Protein AF-A0A1Z8Q7G1-F1 (afdb_monomer)

Sequence (103 aa):
TGSCVGIVSISPGILRAAEVISHSMRGNELLLMTANPDVGSRLIALLRAASHVICDSPSLPVIEHTLRQNRTQLMRMPQIHCAQKYLSDSTIEELRKEIGLLE

Nearest PDB structures (foldseek):
  7csg-assembly1_A  TM=5.335E-01  e=5.125E-02  Arabidopsis thaliana
  7cs3-assembly3_D  TM=5.885E-01  e=4.799E-02  Isatis tinctoria
  2q5c-assembly1_A  TM=6.362E-01  e=2.487E-01  Clostridium acetobutylicum ATCC 824
  7cs7-assembly3_D  TM=4.970E-01  e=7.123E-02  Isatis tinctoria
  7cs4-assembly1_F-2  TM=5.511E-01  e=7.607E-02  Isatis tinctoria

Radius of gyration: 15.98 Å; Cα contacts (8 Å, |Δi|>4): 139; chains: 1; bounding box: 42×29×42 Å

Mean predicted aligned error: 4.86 Å

Solvent-accessible surface area (backbone atoms only — not comparable to full-atom values): 5878 Å² total; per-residue (Å²): 136,73,58,32,37,23,40,34,30,83,45,68,67,57,50,51,50,51,48,55,52,49,37,72,75,46,51,84,64,47,45,77,40,75,29,41,64,88,44,56,73,54,35,54,53,36,50,60,63,20,55,39,33,40,26,39,65,86,32,46,64,57,50,53,51,50,49,66,76,42,50,91,76,40,94,55,86,47,48,78,43,68,53,74,78,86,68,53,71,68,56,53,52,52,51,31,40,77,73,67,77,43,137

Secondary structure (DSSP, 8-state):
-PEEEEEE-S-HHHHHHHHHHHHHHHTTSEEEEEE-TT-HHHHHHHHHH-SEEEE-GGGHHHHHHHHHHTGGG-SSPPEEEEPPPSS-HHHHHHHHHHTTS--

pLDDT: mean 91.08, std 7.67, range [42.91, 97.06]

Foldseek 3Di:
DAAEEEEEEQDPVVVVVCVVVCCVVQPPSHHYQYDYLVPLVSLLVSQQRHQEYEYEPVSVVSNVVSCVVCVVVRPDGHHYHYDDDPDDPVRVVVVCVVVVVDD

Structure (mmCIF, N/CA/C/O backbone):
data_AF-A0A1Z8Q7G1-F1
#
_entry.id   AF-A0A1Z8Q7G1-F1
#
loop_
_atom_site.group_PDB
_atom_site.id
_atom_site.type_symbol
_atom_site.label_atom_id
_atom_site.label_alt_id
_atom_site.label_comp_id
_atom_site.label_asym_id
_atom_site.label_entity_id
_atom_site.label_seq_id
_atom_site.pdbx_PDB_ins_code
_atom_site.Cartn_x
_atom_site.Cartn_y
_atom_site.Cartn_z
_atom_site.occupancy
_atom_site.B_iso_or_equiv
_atom_site.auth_seq_id
_atom_site.auth_comp_id
_atom_site.auth_asym_id
_atom_site.auth_atom_id
_atom_site.pdbx_PDB_model_num
ATOM 1 N N . THR A 1 1 ? -17.412 -8.785 13.037 1.00 42.91 1 THR A N 1
ATOM 2 C CA . THR A 1 1 ? -16.261 -7.862 13.157 1.00 42.91 1 THR A CA 1
ATOM 3 C C . THR A 1 1 ? -15.530 -7.842 11.829 1.00 42.91 1 THR A C 1
ATOM 5 O O . THR A 1 1 ? -14.707 -8.706 11.573 1.00 42.91 1 THR A O 1
ATOM 8 N N . GLY A 1 2 ? -15.898 -6.922 10.932 1.00 57.22 2 GLY A N 1
ATOM 9 C CA . GLY A 1 2 ? -15.225 -6.793 9.635 1.00 57.22 2 GLY A CA 1
ATOM 10 C C . GLY A 1 2 ? -13.850 -6.161 9.830 1.00 57.22 2 GLY A C 1
ATOM 11 O O . GLY A 1 2 ? -13.750 -5.085 10.420 1.00 57.22 2 GLY A O 1
ATOM 12 N N . SER A 1 3 ? -12.791 -6.840 9.395 1.00 78.75 3 SER A N 1
ATOM 13 C CA . SER A 1 3 ? -11.450 -6.257 9.401 1.00 78.75 3 SER A CA 1
ATOM 14 C C . SER A 1 3 ? -11.388 -5.196 8.299 1.00 78.75 3 SER A C 1
ATOM 16 O O . SER A 1 3 ? -11.611 -5.511 7.131 1.00 78.75 3 SER A O 1
ATOM 18 N N . CYS A 1 4 ? -11.156 -3.934 8.674 1.00 90.25 4 CYS A N 1
ATOM 19 C CA .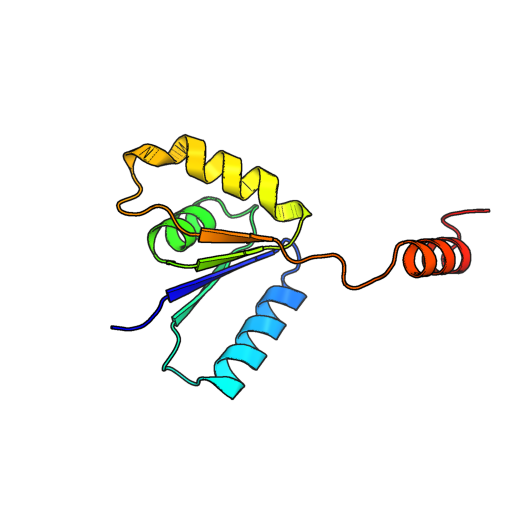 CYS A 1 4 ? -10.936 -2.847 7.723 1.00 90.25 4 CYS A CA 1
ATOM 20 C C . CYS A 1 4 ? -9.443 -2.750 7.406 1.00 90.25 4 CYS A C 1
ATOM 22 O O . CYS A 1 4 ? -8.617 -2.589 8.318 1.00 90.25 4 CYS A O 1
ATOM 24 N N . VAL A 1 5 ? -9.114 -2.835 6.120 1.00 93.81 5 VAL A N 1
ATOM 25 C CA . VAL A 1 5 ? -7.757 -2.696 5.594 1.00 93.81 5 VAL A CA 1
ATOM 26 C C . VAL A 1 5 ? -7.704 -1.460 4.709 1.00 93.81 5 VAL A C 1
ATOM 28 O O . VAL A 1 5 ? -8.560 -1.247 3.854 1.00 93.81 5 VAL A O 1
ATOM 31 N N . GLY A 1 6 ? -6.694 -0.631 4.938 1.00 95.31 6 GLY A N 1
ATOM 32 C CA . GLY A 1 6 ? -6.414 0.545 4.133 1.00 95.31 6 GLY A CA 1
ATOM 33 C C . GLY A 1 6 ? -5.316 0.264 3.116 1.00 95.31 6 GLY A C 1
ATOM 34 O O . GLY A 1 6 ? -4.327 -0.384 3.446 1.00 95.31 6 GLY A O 1
ATOM 35 N N . ILE A 1 7 ? -5.448 0.784 1.901 1.00 96.56 7 ILE A N 1
ATOM 36 C CA . ILE A 1 7 ? -4.362 0.847 0.923 1.00 96.56 7 ILE A CA 1
ATOM 37 C C . ILE A 1 7 ? -4.156 2.303 0.525 1.00 96.56 7 ILE A C 1
ATOM 39 O O . ILE A 1 7 ? -5.100 3.000 0.150 1.00 96.56 7 ILE A O 1
ATOM 43 N N . VAL A 1 8 ? -2.914 2.765 0.611 1.00 97.06 8 VAL A N 1
ATOM 44 C CA . VAL A 1 8 ? -2.522 4.122 0.238 1.00 97.06 8 VAL A CA 1
ATOM 45 C C . VAL A 1 8 ? -1.444 4.055 -0.831 1.00 97.06 8 VAL A C 1
ATOM 47 O O . VAL A 1 8 ? -0.409 3.428 -0.639 1.00 97.06 8 VAL A O 1
ATOM 50 N N . SER A 1 9 ? -1.677 4.683 -1.975 1.00 95.75 9 SER A N 1
ATOM 51 C CA . SER A 1 9 ? -0.690 4.719 -3.053 1.00 95.75 9 SER A CA 1
ATOM 52 C C . SER A 1 9 ? -0.841 5.991 -3.863 1.00 95.75 9 SER A C 1
ATOM 54 O O . SER A 1 9 ? -1.956 6.479 -4.072 1.00 95.75 9 SER A O 1
ATOM 56 N N . ILE A 1 10 ? 0.283 6.496 -4.365 1.00 95.06 10 ILE A N 1
ATOM 57 C CA . ILE A 1 10 ? 0.286 7.583 -5.348 1.00 95.06 10 ILE A CA 1
ATOM 58 C C . ILE A 1 10 ? -0.292 7.126 -6.697 1.00 95.06 10 ILE A C 1
ATOM 60 O O . ILE A 1 10 ? -0.763 7.951 -7.475 1.00 95.06 10 ILE A O 1
ATOM 64 N N . SER A 1 11 ? -0.296 5.816 -6.976 1.00 94.00 11 SER A N 1
ATOM 65 C CA . SER A 1 11 ? -0.782 5.247 -8.232 1.00 94.00 11 SER A CA 1
ATOM 66 C C . SER A 1 11 ? -2.256 4.837 -8.131 1.00 94.00 11 SER A C 1
ATOM 68 O O . SER A 1 11 ? -2.576 3.802 -7.535 1.00 94.00 11 SER A O 1
ATOM 70 N N . PRO A 1 12 ? -3.187 5.568 -8.775 1.00 93.06 12 PRO A N 1
ATOM 71 C CA . PRO A 1 12 ? -4.594 5.171 -8.806 1.00 93.06 12 PRO A CA 1
ATOM 72 C C . PRO A 1 12 ? -4.809 3.838 -9.541 1.00 93.06 12 PRO A C 1
ATOM 74 O O . PRO A 1 12 ? -5.768 3.125 -9.249 1.00 93.06 12 PRO A O 1
ATOM 77 N N . GLY A 1 13 ? -3.909 3.476 -10.464 1.00 95.69 13 GLY A N 1
ATOM 78 C CA . GLY A 1 13 ? -3.929 2.177 -11.138 1.00 95.69 13 GLY A CA 1
ATOM 79 C C . GLY A 1 13 ? -3.682 1.017 -10.171 1.00 95.69 13 GLY A C 1
ATOM 80 O O . GLY A 1 13 ? -4.421 0.034 -10.203 1.00 95.69 13 GLY A O 1
ATOM 81 N N . ILE A 1 14 ? -2.707 1.159 -9.264 1.00 93.81 14 ILE A N 1
ATOM 82 C CA . ILE A 1 14 ? -2.420 0.154 -8.228 1.00 93.81 14 ILE A CA 1
ATOM 83 C C . ILE A 1 14 ? -3.590 0.041 -7.251 1.00 93.81 14 ILE A C 1
ATOM 85 O O . ILE A 1 14 ? -4.006 -1.073 -6.942 1.00 93.81 14 ILE A O 1
ATOM 89 N N . LEU A 1 15 ? -4.158 1.168 -6.804 1.00 95.31 15 LEU A N 1
ATOM 90 C CA . LEU A 1 15 ? -5.321 1.161 -5.907 1.00 95.31 15 LEU A CA 1
ATOM 91 C C . LE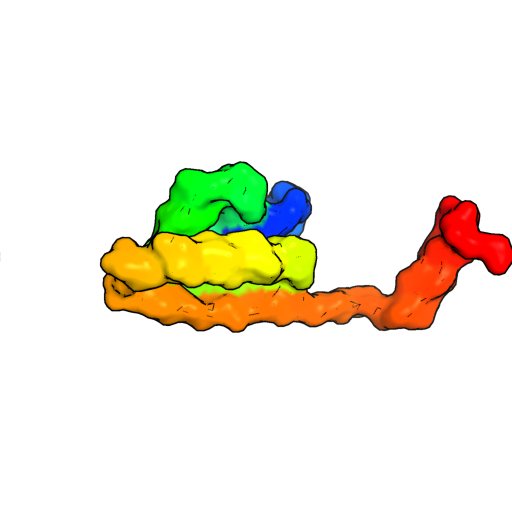U A 1 15 ? -6.498 0.394 -6.516 1.00 95.31 15 LEU A C 1
ATOM 93 O O . LEU A 1 15 ? -7.051 -0.495 -5.871 1.00 95.31 15 LEU A O 1
ATOM 97 N N . ARG A 1 16 ? -6.822 0.675 -7.784 1.00 95.44 16 ARG A N 1
ATOM 98 C CA . ARG A 1 16 ? -7.889 -0.028 -8.507 1.00 95.44 16 ARG A CA 1
ATOM 99 C C . ARG A 1 16 ? -7.594 -1.520 -8.651 1.00 95.44 16 ARG A C 1
ATOM 101 O O . ARG A 1 16 ? -8.481 -2.341 -8.439 1.00 95.44 16 ARG A O 1
ATOM 108 N N . ALA A 1 17 ? -6.367 -1.884 -9.019 1.00 95.06 17 ALA A N 1
ATOM 109 C CA . ALA A 1 17 ? -5.982 -3.288 -9.141 1.00 95.06 17 ALA A CA 1
ATOM 110 C C . ALA A 1 17 ? -6.118 -4.020 -7.797 1.00 95.06 17 ALA A C 1
ATOM 112 O O . ALA A 1 17 ? -6.685 -5.111 -7.741 1.00 95.06 17 ALA A O 1
ATOM 113 N N . ALA A 1 18 ? -5.668 -3.398 -6.706 1.00 93.69 18 ALA A N 1
ATOM 114 C CA . ALA A 1 18 ? -5.768 -3.959 -5.367 1.00 93.69 18 ALA A CA 1
ATOM 115 C C . ALA A 1 18 ? -7.225 -4.132 -4.909 1.00 93.69 18 ALA A C 1
ATOM 117 O O . ALA A 1 18 ? -7.539 -5.142 -4.280 1.00 93.69 18 ALA A O 1
ATOM 118 N N . GLU A 1 19 ? -8.119 -3.204 -5.259 1.00 92.94 19 GLU A N 1
ATOM 119 C CA . GLU A 1 19 ? -9.563 -3.335 -5.025 1.00 92.94 19 GLU A CA 1
ATOM 120 C C . GLU A 1 19 ? -10.147 -4.540 -5.753 1.00 92.94 19 GLU A C 1
ATOM 122 O O . GLU A 1 19 ? -10.776 -5.388 -5.121 1.00 92.94 19 GLU A O 1
ATOM 127 N N . VAL A 1 20 ? -9.895 -4.656 -7.059 1.00 95.00 20 VAL A N 1
ATOM 128 C CA . VAL A 1 20 ? -10.423 -5.755 -7.879 1.00 95.00 20 VAL A CA 1
ATOM 129 C C . VAL A 1 20 ? -9.917 -7.106 -7.379 1.00 95.00 20 VAL A C 1
ATOM 131 O O . VAL A 1 20 ? -10.713 -8.030 -7.208 1.00 95.00 20 VAL A O 1
ATOM 134 N N . ILE A 1 21 ? -8.616 -7.230 -7.103 1.00 94.31 21 ILE A N 1
ATOM 135 C CA . ILE A 1 21 ? -8.012 -8.478 -6.614 1.00 94.31 21 ILE A CA 1
ATOM 136 C C . ILE A 1 21 ? -8.577 -8.837 -5.238 1.00 94.31 21 ILE A C 1
ATOM 138 O O . ILE A 1 21 ? -9.055 -9.954 -5.040 1.00 94.31 21 ILE A O 1
ATOM 142 N N . SER A 1 22 ? -8.575 -7.891 -4.295 1.00 91.94 22 SER A N 1
ATOM 143 C CA . SER A 1 22 ? -9.047 -8.143 -2.927 1.00 91.94 22 SER A CA 1
ATOM 144 C C . SER A 1 22 ? -10.527 -8.509 -2.904 1.00 91.94 22 SER A C 1
ATOM 146 O O . SER A 1 22 ? -10.914 -9.456 -2.219 1.00 91.94 22 SER A O 1
ATOM 148 N N . HIS A 1 23 ? -11.345 -7.804 -3.689 1.00 90.88 23 HIS A N 1
ATOM 149 C CA . HIS A 1 23 ? -12.766 -8.101 -3.819 1.00 90.88 23 HIS A CA 1
ATOM 150 C C . HIS A 1 23 ? -12.998 -9.473 -4.457 1.00 90.88 23 HIS A C 1
ATOM 152 O O . HIS A 1 23 ? -13.823 -10.238 -3.974 1.00 90.88 23 HIS A O 1
ATOM 158 N N . SER A 1 24 ? -12.226 -9.838 -5.482 1.00 93.56 24 SER A N 1
ATOM 159 C CA . SER A 1 24 ? -12.341 -11.159 -6.114 1.00 93.56 24 SER A CA 1
ATOM 160 C C . SER A 1 24 ? -11.975 -12.298 -5.156 1.00 93.56 24 SER A C 1
ATOM 162 O O . SER A 1 24 ? -12.574 -13.366 -5.214 1.00 93.56 24 SER A O 1
ATOM 164 N N . MET A 1 25 ? -11.005 -12.080 -4.261 1.00 92.31 25 MET A N 1
ATOM 165 C CA . MET A 1 25 ? -10.537 -13.105 -3.319 1.00 92.31 25 MET A CA 1
ATOM 166 C C . MET A 1 25 ? -11.391 -13.230 -2.052 1.00 92.31 25 MET A C 1
ATOM 168 O O . MET A 1 25 ? -11.505 -14.324 -1.506 1.00 92.31 25 MET A O 1
ATOM 172 N N . ARG A 1 26 ? -11.912 -12.116 -1.525 1.00 88.19 26 ARG A N 1
ATOM 173 C CA . ARG A 1 26 ? -12.552 -12.044 -0.193 1.00 88.19 26 ARG A CA 1
ATOM 174 C C . ARG A 1 26 ? -13.999 -11.549 -0.245 1.00 88.19 26 ARG A C 1
ATOM 176 O O . ARG A 1 26 ? -14.655 -11.473 0.792 1.00 88.19 26 ARG A O 1
ATOM 183 N N . GLY A 1 27 ? -14.500 -11.178 -1.421 1.00 85.81 27 GLY A N 1
ATOM 184 C CA . GLY A 1 27 ? -15.833 -10.610 -1.594 1.00 85.81 27 GLY A CA 1
ATOM 185 C C . GLY A 1 27 ? -16.063 -9.413 -0.673 1.00 85.81 27 GLY A C 1
ATOM 186 O O . GLY A 1 27 ? -15.298 -8.448 -0.680 1.00 85.81 27 GLY A O 1
ATOM 187 N N . ASN A 1 28 ? -17.114 -9.510 0.143 1.00 83.50 28 ASN A N 1
ATOM 188 C CA . ASN A 1 28 ? -17.511 -8.493 1.121 1.00 83.50 28 ASN A CA 1
ATOM 189 C C . ASN A 1 28 ? -17.064 -8.819 2.558 1.00 83.50 28 ASN A C 1
ATOM 191 O O . ASN A 1 28 ? -17.471 -8.136 3.498 1.00 83.50 28 ASN A O 1
ATOM 195 N N . GLU A 1 29 ? -16.247 -9.855 2.760 1.00 86.50 29 GLU A N 1
ATOM 196 C CA . GLU A 1 29 ? -15.742 -10.220 4.092 1.00 86.50 29 GLU A CA 1
ATOM 197 C C . GLU A 1 29 ? -14.666 -9.247 4.597 1.00 86.50 29 GLU A C 1
ATOM 199 O O . GLU A 1 29 ? -14.444 -9.120 5.805 1.00 86.50 29 GLU A O 1
ATOM 204 N N . LEU A 1 30 ? -14.003 -8.547 3.672 1.00 87.06 30 LEU A N 1
ATOM 205 C CA . LEU A 1 30 ? -12.969 -7.558 3.946 1.00 87.06 30 LEU A CA 1
ATOM 206 C C . LEU A 1 30 ? -13.451 -6.171 3.515 1.00 87.06 30 LEU A C 1
ATOM 208 O O . LEU A 1 30 ? -13.742 -5.950 2.341 1.00 87.06 30 LEU A O 1
ATOM 212 N N . LEU A 1 31 ? -13.478 -5.215 4.446 1.00 90.56 31 LEU A N 1
ATOM 213 C CA . LEU A 1 31 ? -13.703 -3.818 4.084 1.00 90.56 31 LEU A CA 1
ATOM 214 C C . LEU A 1 31 ? -12.376 -3.220 3.618 1.00 90.56 31 LEU A C 1
ATOM 216 O O . LEU A 1 31 ? -11.471 -3.015 4.428 1.00 90.56 31 LEU A O 1
ATOM 220 N N . LEU A 1 32 ? -12.268 -2.939 2.323 1.00 92.94 32 LEU A N 1
ATOM 221 C CA . LEU A 1 32 ? -11.106 -2.275 1.751 1.00 92.94 32 LEU A CA 1
ATOM 222 C C . LEU A 1 32 ? -11.376 -0.779 1.591 1.00 92.94 32 LEU A C 1
ATOM 224 O O . LEU A 1 32 ? -12.373 -0.377 0.995 1.00 92.94 32 LEU A O 1
ATOM 228 N N . MET A 1 33 ? -10.469 0.045 2.103 1.00 94.44 33 MET A N 1
ATOM 229 C CA . MET A 1 33 ? -10.466 1.484 1.864 1.00 94.44 33 MET A CA 1
ATOM 230 C C . MET A 1 33 ? -9.219 1.864 1.085 1.00 94.44 33 MET A C 1
ATOM 232 O O . MET A 1 33 ? -8.120 1.444 1.433 1.00 94.44 33 MET A O 1
ATOM 236 N N . THR A 1 34 ? -9.376 2.703 0.068 1.00 95.75 34 THR A N 1
ATOM 237 C CA . THR A 1 34 ? -8.263 3.235 -0.717 1.00 95.75 34 THR A CA 1
ATOM 238 C C . THR A 1 34 ? -8.166 4.749 -0.576 1.00 95.75 34 THR A C 1
ATOM 240 O O . THR A 1 34 ? -9.176 5.458 -0.465 1.00 95.75 34 THR A O 1
ATOM 243 N N . ALA A 1 35 ? -6.939 5.264 -0.562 1.00 96.44 35 ALA A N 1
ATOM 244 C CA . ALA A 1 35 ? -6.682 6.696 -0.615 1.00 96.44 35 ALA A CA 1
ATOM 245 C C . ALA A 1 35 ? -5.414 6.995 -1.417 1.00 96.44 35 ALA A C 1
ATOM 247 O O . ALA A 1 35 ? -4.429 6.266 -1.351 1.00 96.44 35 ALA A O 1
ATOM 248 N N . ASN A 1 36 ? -5.437 8.108 -2.142 1.00 94.94 36 ASN A N 1
ATOM 249 C CA . ASN A 1 36 ? -4.213 8.744 -2.602 1.00 94.94 36 ASN A CA 1
ATOM 250 C C . ASN A 1 36 ? -3.706 9.660 -1.465 1.00 94.94 36 ASN A C 1
ATOM 252 O O . ASN A 1 36 ? -4.541 10.326 -0.837 1.00 94.94 36 ASN A O 1
ATOM 256 N N . PRO A 1 37 ? -2.392 9.681 -1.166 1.00 92.12 37 PRO A N 1
ATOM 257 C CA . PRO A 1 37 ? -1.838 10.488 -0.077 1.00 92.12 37 PRO A CA 1
ATOM 258 C C . PRO A 1 37 ? -2.123 11.995 -0.207 1.00 92.12 37 PRO A C 1
ATOM 260 O O . PRO A 1 37 ? -2.225 12.668 0.816 1.00 92.12 37 PRO A O 1
ATOM 263 N N . ASP A 1 38 ? -2.338 12.512 -1.419 1.00 90.50 38 ASP A N 1
ATOM 264 C CA . ASP A 1 38 ? -2.614 13.933 -1.679 1.00 90.50 38 ASP A CA 1
ATOM 265 C C . ASP A 1 38 ? -4.025 14.357 -1.231 1.00 90.50 38 ASP A C 1
ATOM 267 O O . ASP A 1 38 ? -4.304 15.537 -1.008 1.00 90.50 38 ASP A O 1
ATOM 271 N N . VAL A 1 39 ? -4.942 13.399 -1.050 1.00 89.31 39 VAL A N 1
ATOM 272 C CA . VAL A 1 39 ? -6.322 13.663 -0.618 1.00 89.31 39 VAL A CA 1
ATOM 273 C C . VAL A 1 39 ? -6.424 13.518 0.901 1.00 89.31 39 VAL A C 1
ATOM 275 O O . VAL A 1 39 ? -6.913 12.513 1.426 1.00 89.31 39 VAL A O 1
ATOM 278 N N . GLY A 1 40 ? -5.982 14.552 1.622 1.00 88.44 40 GLY A N 1
ATOM 279 C CA . GLY A 1 40 ? -5.816 14.525 3.082 1.00 88.44 40 GLY A CA 1
ATOM 280 C C . GLY A 1 40 ? -7.057 14.102 3.884 1.00 88.44 40 GLY A C 1
ATOM 281 O O . GLY A 1 40 ? -6.945 13.319 4.826 1.00 88.44 40 GLY A O 1
ATOM 282 N N . SER A 1 41 ? -8.261 14.541 3.500 1.00 90.44 41 SER A N 1
ATOM 283 C CA . SER A 1 41 ? -9.505 14.154 4.193 1.00 90.44 41 SER A CA 1
ATOM 284 C C . SER A 1 41 ? -9.786 12.650 4.096 1.00 90.44 41 SER A C 1
ATOM 286 O O . SER A 1 41 ? -10.155 12.014 5.086 1.00 90.44 41 SER A O 1
ATOM 288 N N . ARG A 1 42 ? -9.557 12.064 2.915 1.00 92.81 42 ARG A N 1
ATOM 289 C CA . ARG A 1 42 ? -9.742 10.631 2.657 1.00 92.81 42 ARG A CA 1
ATOM 290 C C . ARG A 1 42 ? -8.665 9.802 3.345 1.00 92.81 42 ARG A C 1
ATOM 292 O O . ARG A 1 42 ? -8.982 8.761 3.917 1.00 92.81 42 ARG A O 1
ATOM 299 N N . LEU A 1 43 ? -7.426 10.294 3.347 1.00 94.81 43 LEU A N 1
ATOM 300 C CA . LEU A 1 43 ? -6.316 9.675 4.063 1.00 94.81 43 LEU A CA 1
ATOM 301 C C . LEU A 1 43 ? -6.604 9.594 5.568 1.00 94.81 43 LEU A C 1
ATOM 303 O O . LEU A 1 43 ? -6.518 8.517 6.147 1.00 94.81 43 LEU A O 1
ATOM 307 N N . ILE A 1 44 ? -7.019 10.695 6.200 1.00 94.12 44 ILE A N 1
ATOM 308 C CA . ILE A 1 44 ? -7.338 10.712 7.637 1.00 94.12 44 ILE A CA 1
ATOM 309 C C . ILE A 1 44 ? -8.501 9.766 7.961 1.00 94.12 44 ILE A C 1
ATOM 311 O O . ILE A 1 44 ? -8.436 9.032 8.949 1.00 94.12 44 ILE A O 1
ATOM 315 N N . ALA A 1 45 ? -9.553 9.751 7.137 1.00 93.19 45 ALA A N 1
ATOM 316 C CA . ALA A 1 45 ? -10.680 8.837 7.322 1.00 93.19 45 ALA A CA 1
ATOM 317 C C . ALA A 1 45 ? -10.238 7.364 7.257 1.00 93.19 45 ALA A C 1
ATOM 319 O O . ALA A 1 45 ? -10.605 6.572 8.126 1.00 93.19 45 ALA A O 1
ATOM 320 N N . LEU A 1 46 ? -9.396 7.015 6.279 1.00 94.81 46 LEU A N 1
ATOM 321 C CA . LEU A 1 46 ? -8.820 5.678 6.135 1.00 94.81 46 LEU A CA 1
ATOM 322 C C . LEU A 1 46 ? -7.941 5.310 7.337 1.00 94.81 46 LEU A C 1
ATOM 324 O O . LEU A 1 46 ? -8.117 4.233 7.901 1.00 94.81 46 LEU A O 1
ATOM 328 N N . LEU A 1 47 ? -7.049 6.201 7.779 1.00 93.88 47 LEU A N 1
ATOM 329 C CA . LEU A 1 47 ? -6.157 5.953 8.921 1.00 93.88 47 LEU A CA 1
ATOM 330 C C . LEU A 1 47 ? -6.915 5.758 10.243 1.00 93.88 47 LEU A C 1
ATOM 332 O O . LEU A 1 47 ? -6.443 5.034 11.115 1.00 93.88 47 LEU A O 1
ATOM 336 N N . ARG A 1 48 ? -8.094 6.375 10.398 1.00 92.44 48 ARG A N 1
ATOM 337 C CA . ARG A 1 48 ? -8.975 6.164 11.561 1.00 92.44 48 ARG A CA 1
ATOM 338 C C . ARG A 1 48 ? -9.724 4.838 11.494 1.00 92.44 48 ARG A C 1
ATOM 340 O O . ARG A 1 48 ? -9.934 4.198 12.522 1.00 92.44 48 ARG A O 1
ATOM 347 N N . ALA A 1 49 ? -10.159 4.454 10.299 1.00 91.94 49 ALA A N 1
ATOM 348 C CA . ALA A 1 49 ? -11.008 3.290 10.100 1.00 91.94 49 ALA A CA 1
ATOM 349 C C . ALA A 1 49 ? -10.217 1.980 10.000 1.00 91.94 49 ALA A C 1
ATOM 351 O O . ALA A 1 49 ? -10.690 0.957 10.491 1.00 91.94 49 ALA A O 1
ATOM 352 N N . ALA A 1 50 ? -9.027 1.977 9.402 1.00 93.31 50 ALA A N 1
ATOM 353 C CA . ALA A 1 50 ? -8.252 0.765 9.150 1.00 93.31 50 ALA A CA 1
ATOM 354 C C . ALA A 1 50 ? -7.471 0.289 10.387 1.00 93.31 50 ALA A C 1
ATOM 356 O O . ALA A 1 50 ? -6.997 1.089 11.193 1.00 93.31 50 ALA A O 1
ATOM 357 N N . SER A 1 51 ? -7.329 -1.029 10.545 1.00 92.06 51 SER A N 1
ATOM 358 C CA . SER A 1 51 ? -6.391 -1.616 11.523 1.00 92.06 51 SER A CA 1
ATOM 359 C C . SER A 1 51 ? -4.994 -1.778 10.922 1.00 92.06 51 SER A C 1
ATOM 361 O O . SER A 1 51 ? -3.989 -1.589 11.605 1.00 92.06 51 SER A O 1
ATOM 363 N N . HIS A 1 52 ? -4.950 -2.137 9.639 1.00 94.00 52 HIS A N 1
ATOM 364 C CA . HIS A 1 52 ? -3.737 -2.351 8.861 1.00 94.00 52 HIS A CA 1
ATOM 365 C C . HIS A 1 52 ? -3.798 -1.471 7.624 1.00 94.00 52 HIS A C 1
ATOM 367 O O . HIS A 1 52 ? -4.827 -1.431 6.948 1.00 94.00 52 HIS A O 1
ATOM 373 N N . VAL A 1 53 ? -2.706 -0.778 7.334 1.00 95.81 53 VAL A N 1
ATOM 374 C CA . VAL A 1 53 ? -2.588 0.088 6.166 1.00 95.81 53 VAL A CA 1
ATOM 375 C C . VAL A 1 53 ? -1.382 -0.353 5.364 1.00 95.81 53 VAL A C 1
ATOM 377 O O . VAL A 1 53 ? -0.277 -0.399 5.893 1.00 95.81 53 VAL A O 1
ATOM 380 N N . ILE A 1 54 ? -1.601 -0.681 4.100 1.00 95.75 54 ILE A N 1
ATOM 381 C CA . ILE A 1 54 ? -0.551 -1.010 3.143 1.00 95.75 54 ILE A CA 1
ATOM 382 C C . ILE A 1 54 ? -0.255 0.248 2.336 1.00 95.75 54 ILE A C 1
ATOM 384 O O . ILE A 1 54 ? -1.187 0.922 1.895 1.00 95.75 54 ILE A O 1
ATOM 388 N N . CYS A 1 55 ? 1.016 0.577 2.129 1.00 95.88 55 CYS A N 1
ATOM 389 C CA . CYS A 1 55 ? 1.384 1.709 1.292 1.00 95.88 55 CYS A CA 1
ATOM 390 C C . CYS A 1 55 ? 2.587 1.446 0.395 1.00 95.88 55 CYS A C 1
ATOM 392 O O . CYS A 1 55 ? 3.406 0.577 0.682 1.00 95.88 55 CYS A O 1
ATOM 394 N N . ASP A 1 56 ? 2.711 2.214 -0.684 1.00 93.62 56 ASP A N 1
ATOM 395 C CA . ASP A 1 56 ? 3.967 2.302 -1.429 1.00 93.62 56 ASP A CA 1
ATOM 396 C C . ASP A 1 56 ? 4.989 3.188 -0.687 1.00 93.62 56 ASP A C 1
ATOM 398 O O . ASP A 1 56 ? 4.638 3.976 0.198 1.00 93.62 56 ASP A O 1
ATOM 402 N N . SER A 1 57 ? 6.278 3.045 -1.019 1.00 92.50 57 SER A N 1
ATOM 403 C CA . SER A 1 57 ? 7.337 3.838 -0.375 1.00 92.50 57 SER A CA 1
ATOM 404 C C . SER A 1 57 ? 7.145 5.356 -0.501 1.00 92.50 57 SER A C 1
ATOM 406 O O . SER A 1 57 ? 7.374 6.041 0.497 1.00 92.50 57 SER A O 1
ATOM 408 N N . PRO A 1 58 ? 6.701 5.915 -1.649 1.00 93.12 58 PRO A N 1
ATOM 409 C CA . PRO A 1 58 ? 6.465 7.355 -1.767 1.00 93.12 58 PRO A CA 1
ATOM 410 C C . PRO A 1 58 ? 5.377 7.890 -0.828 1.00 93.12 58 PRO A C 1
ATOM 412 O O . PRO A 1 58 ? 5.477 9.028 -0.375 1.00 93.12 58 PRO A O 1
ATOM 415 N N . SER A 1 59 ? 4.358 7.090 -0.499 1.00 94.75 59 SER A N 1
ATOM 416 C CA . SER A 1 59 ? 3.272 7.523 0.392 1.00 94.75 59 SER A CA 1
ATOM 417 C C . SER A 1 59 ? 3.654 7.511 1.875 1.00 94.75 59 SER A C 1
ATOM 419 O O . SER A 1 59 ? 3.004 8.187 2.677 1.00 94.75 59 SER A O 1
ATOM 421 N N . LEU A 1 60 ? 4.687 6.756 2.269 1.00 95.75 60 LEU A N 1
ATOM 422 C CA . LEU A 1 60 ? 5.032 6.530 3.678 1.00 95.75 60 LEU A CA 1
ATOM 423 C C . LEU A 1 60 ? 5.286 7.830 4.472 1.00 95.75 60 LEU A C 1
ATOM 425 O O . LEU A 1 60 ? 4.685 7.980 5.540 1.00 95.75 60 LEU A O 1
ATOM 429 N N . PRO A 1 61 ? 6.076 8.811 3.983 1.00 95.31 61 PRO A N 1
ATOM 430 C CA . PRO A 1 61 ? 6.318 10.050 4.725 1.00 95.31 61 PRO A CA 1
ATOM 431 C C . PRO A 1 61 ? 5.038 10.855 4.982 1.00 95.31 61 PRO A C 1
ATOM 433 O O . PRO A 1 61 ? 4.855 11.403 6.070 1.00 95.31 61 PRO A O 1
ATOM 436 N N . VAL A 1 62 ? 4.124 10.894 4.005 1.00 95.62 62 VAL A N 1
ATOM 437 C CA . VAL A 1 62 ? 2.841 11.607 4.120 1.00 95.62 62 VAL A CA 1
ATOM 438 C C . VAL A 1 62 ? 1.943 10.932 5.155 1.00 95.62 62 VAL A C 1
ATOM 440 O O . VAL A 1 62 ? 1.317 11.608 5.976 1.00 95.62 62 VAL A O 1
ATOM 443 N N . ILE A 1 63 ? 1.920 9.597 5.171 1.00 95.38 63 ILE A N 1
ATOM 444 C CA . ILE A 1 63 ? 1.175 8.810 6.158 1.00 95.38 63 ILE A CA 1
ATOM 445 C C . ILE A 1 63 ? 1.718 9.065 7.564 1.00 95.38 63 ILE A C 1
ATOM 447 O O . ILE A 1 63 ? 0.947 9.391 8.466 1.00 95.38 63 ILE A O 1
ATOM 451 N N . GLU A 1 64 ? 3.034 8.970 7.760 1.00 94.94 64 GLU A N 1
ATOM 452 C CA . GLU A 1 64 ? 3.653 9.219 9.064 1.00 94.94 64 GLU A CA 1
ATOM 453 C C . GLU A 1 64 ? 3.399 10.640 9.561 1.00 94.94 64 GLU A C 1
ATOM 455 O O . GLU A 1 64 ? 3.065 10.838 10.731 1.00 94.94 64 GLU A O 1
ATOM 460 N N . HIS A 1 65 ? 3.530 11.630 8.679 1.00 94.88 65 HIS A N 1
ATOM 461 C CA . HIS A 1 65 ? 3.244 13.020 9.006 1.00 94.88 65 HIS A CA 1
ATOM 462 C C . HIS A 1 65 ? 1.786 13.196 9.443 1.00 94.88 65 HIS A C 1
ATOM 464 O O . HIS A 1 65 ? 1.517 13.752 10.510 1.00 94.88 65 HIS A O 1
ATOM 470 N N . THR A 1 66 ? 0.850 12.631 8.677 1.00 94.12 66 THR A N 1
ATOM 471 C CA . THR A 1 66 ? -0.586 12.689 8.972 1.00 94.12 66 THR A CA 1
ATOM 472 C C . THR A 1 66 ? -0.916 12.015 10.306 1.00 94.12 66 THR A C 1
ATOM 474 O O . THR A 1 66 ? -1.687 12.564 11.097 1.00 94.12 66 THR A O 1
ATOM 477 N N . LEU A 1 67 ? -0.303 10.863 10.604 1.00 93.69 67 LEU A N 1
ATOM 478 C CA . LEU A 1 67 ? -0.457 10.160 11.883 1.00 93.69 67 LEU A CA 1
ATOM 479 C C . LEU A 1 67 ? 0.080 10.977 13.061 1.00 93.69 67 LEU A C 1
ATOM 481 O O . LEU A 1 67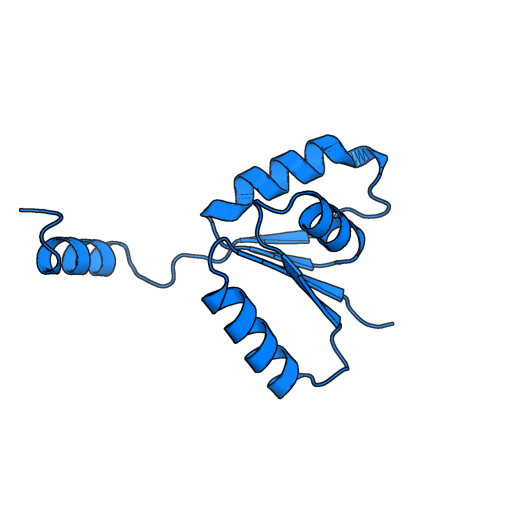 ? -0.570 11.044 14.104 1.00 93.69 67 LEU A O 1
ATOM 485 N N . ARG A 1 68 ? 1.247 11.618 12.908 1.00 93.38 68 ARG A N 1
ATOM 486 C 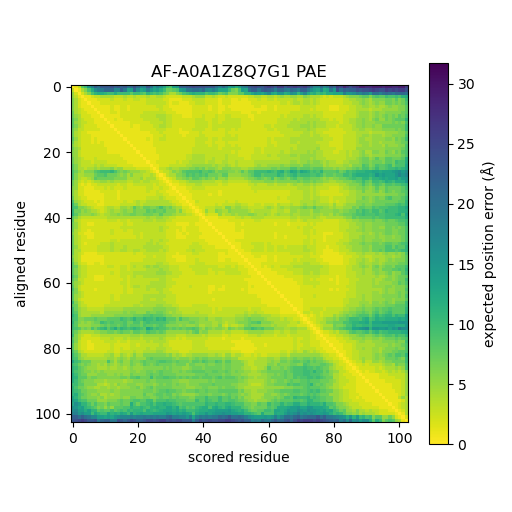CA . ARG A 1 68 ? 1.837 12.473 13.952 1.00 93.38 68 ARG A CA 1
ATOM 487 C C . ARG A 1 68 ? 0.947 13.680 14.243 1.00 93.38 68 ARG A C 1
ATOM 489 O O . ARG A 1 68 ? 0.687 13.963 15.408 1.00 93.38 68 ARG A O 1
ATOM 496 N N . GLN A 1 69 ? 0.432 14.342 13.207 1.00 93.25 69 GLN A N 1
ATOM 497 C CA . GLN A 1 69 ? -0.446 15.509 13.351 1.00 93.25 69 GLN A CA 1
ATOM 498 C C . GLN A 1 69 ? -1.815 15.171 13.951 1.00 93.25 69 GLN A C 1
ATOM 500 O O . GLN A 1 69 ? -2.372 15.961 14.707 1.00 93.25 69 GLN A O 1
ATOM 505 N N . ASN A 1 70 ? -2.362 13.994 13.639 1.00 90.81 70 ASN A N 1
ATOM 506 C CA . ASN A 1 70 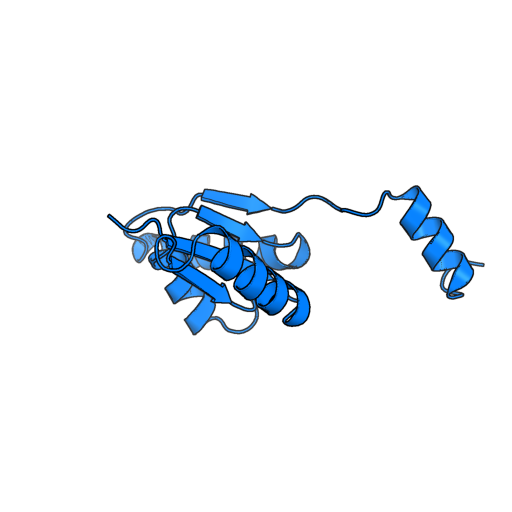? -3.709 13.592 14.054 1.00 90.81 70 ASN A CA 1
ATOM 507 C C . ASN A 1 70 ? -3.712 12.592 15.217 1.00 90.81 70 ASN A C 1
ATOM 509 O O . ASN A 1 70 ? -4.739 11.970 15.488 1.00 90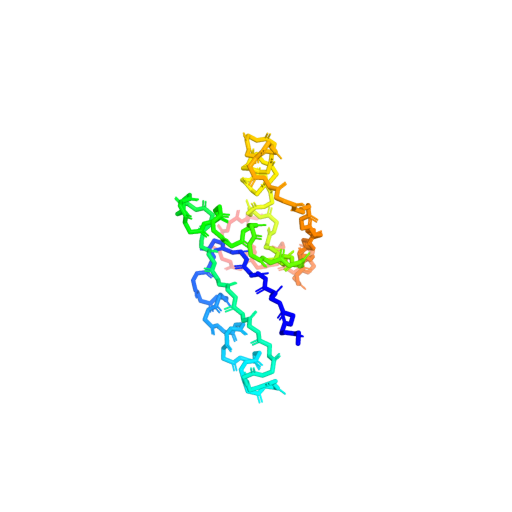.81 70 ASN A O 1
ATOM 513 N N . ARG A 1 71 ? -2.585 12.447 15.926 1.00 88.25 71 ARG A N 1
ATOM 514 C CA . ARG A 1 71 ? -2.403 11.458 16.999 1.00 88.25 71 ARG A CA 1
ATOM 515 C C . ARG A 1 71 ? -3.490 11.523 18.072 1.00 88.25 71 ARG A C 1
ATOM 517 O O . ARG A 1 71 ? -3.947 10.485 18.530 1.00 88.25 71 ARG A O 1
ATOM 524 N N . THR A 1 72 ? -3.930 12.723 18.444 1.00 87.50 72 THR A N 1
ATOM 525 C CA . THR A 1 72 ? -4.975 12.939 19.461 1.00 87.50 72 THR A CA 1
ATOM 526 C C . THR A 1 72 ? -6.379 12.557 18.990 1.00 87.50 72 THR A C 1
ATOM 528 O O . THR A 1 72 ? -7.257 12.334 19.815 1.00 87.50 72 THR A O 1
ATOM 531 N N . GLN A 1 73 ? -6.600 12.466 17.676 1.00 83.50 73 GLN A N 1
ATOM 532 C CA . GLN A 1 73 ? -7.894 12.150 17.063 1.00 83.50 73 GLN A CA 1
ATOM 533 C C . GLN A 1 73 ? -8.011 10.668 16.662 1.00 83.50 73 GLN A C 1
ATOM 535 O O . GLN A 1 73 ? -9.043 10.244 16.140 1.00 83.50 73 GLN A O 1
ATOM 540 N N . LEU A 1 74 ? -6.953 9.879 16.864 1.00 84.00 74 LEU A N 1
ATOM 541 C CA . LEU A 1 74 ? -6.907 8.458 16.536 1.00 84.00 74 LEU A CA 1
ATOM 542 C C . LEU A 1 74 ? -7.306 7.633 17.764 1.00 84.00 74 LEU A C 1
ATOM 544 O O . LEU A 1 74 ? -6.581 7.594 18.752 1.00 84.00 74 LEU A O 1
ATOM 548 N N . MET A 1 75 ? -8.443 6.929 17.68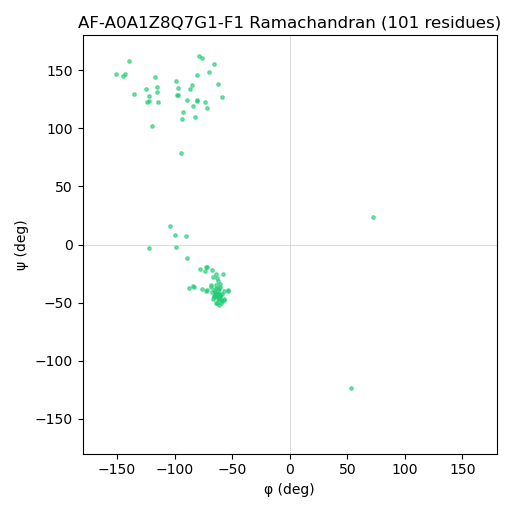8 1.00 81.88 75 MET A N 1
ATOM 549 C CA . MET A 1 75 ? -8.850 5.980 18.740 1.00 81.88 75 MET A CA 1
ATOM 550 C C . MET A 1 75 ? -7.911 4.767 18.825 1.00 81.88 75 MET A C 1
ATOM 552 O O . MET A 1 75 ? -7.759 4.170 19.886 1.00 81.88 75 MET A O 1
ATOM 556 N N . ARG A 1 76 ? -7.280 4.400 17.703 1.00 85.88 76 ARG A N 1
ATOM 557 C CA . ARG A 1 76 ? -6.277 3.337 17.603 1.00 85.88 76 ARG A CA 1
ATOM 558 C C . ARG A 1 76 ? -5.190 3.732 16.614 1.00 85.88 76 ARG A C 1
ATOM 560 O O . ARG A 1 76 ? -5.479 4.395 15.621 1.00 85.88 76 ARG A O 1
ATOM 567 N N . MET A 1 77 ? -3.961 3.293 16.870 1.00 90.62 77 MET A N 1
ATOM 568 C CA . MET A 1 77 ? -2.863 3.462 15.922 1.00 90.62 77 MET A CA 1
ATOM 569 C C . MET A 1 77 ? -2.907 2.317 14.897 1.00 90.62 77 MET A C 1
ATOM 571 O O . MET A 1 77 ? -2.806 1.159 15.312 1.00 90.62 77 MET A O 1
ATOM 575 N N . PRO A 1 78 ? -3.068 2.594 13.591 1.00 93.44 78 PRO A N 1
ATOM 576 C CA . PRO A 1 78 ? -3.002 1.552 12.576 1.00 93.44 78 PRO A CA 1
ATOM 577 C C . PRO A 1 78 ? -1.570 1.026 12.430 1.00 93.44 78 PRO A C 1
ATOM 579 O O . PRO A 1 78 ? -0.599 1.771 12.576 1.00 93.44 78 PRO A O 1
ATOM 582 N N . GLN A 1 79 ? -1.435 -0.256 12.095 1.00 94.50 79 GLN A N 1
ATOM 583 C CA . GLN A 1 79 ? -0.152 -0.824 11.691 1.00 94.50 79 GLN A CA 1
ATOM 584 C C . GLN A 1 79 ? 0.121 -0.489 10.226 1.00 94.50 79 GLN A C 1
ATOM 586 O O . GLN A 1 79 ? -0.691 -0.818 9.359 1.00 94.50 79 GLN A O 1
ATOM 591 N N . ILE A 1 80 ? 1.261 0.1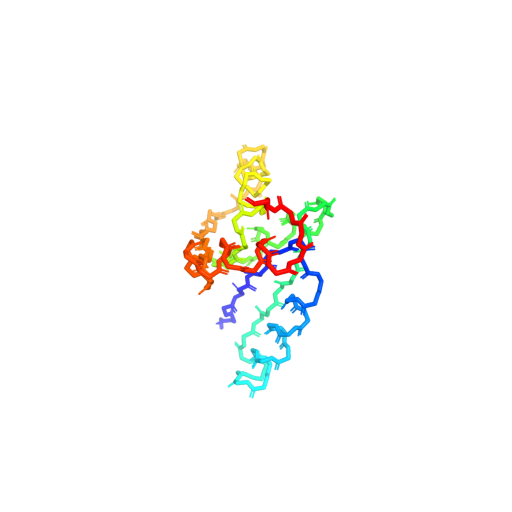47 9.957 1.00 95.88 80 ILE A N 1
ATOM 592 C CA . ILE A 1 80 ? 1.659 0.559 8.609 1.00 95.88 80 ILE A CA 1
ATOM 593 C C . ILE A 1 80 ? 2.610 -0.478 8.011 1.00 95.88 80 ILE A C 1
ATOM 595 O O . ILE A 1 80 ? 3.611 -0.838 8.626 1.00 95.88 80 ILE A O 1
ATOM 599 N N . HIS A 1 81 ? 2.292 -0.931 6.802 1.00 95.56 81 HIS A N 1
ATOM 600 C CA . HIS A 1 81 ? 3.036 -1.923 6.032 1.00 95.56 81 HIS A CA 1
ATOM 601 C C . HIS A 1 81 ? 3.488 -1.276 4.725 1.00 95.56 81 HIS A C 1
ATOM 603 O O . HIS A 1 81 ? 2.695 -1.109 3.800 1.00 95.56 81 HIS A O 1
ATOM 609 N N . CYS A 1 82 ? 4.759 -0.886 4.644 1.00 94.81 82 CYS A N 1
ATOM 610 C CA . CYS A 1 82 ? 5.317 -0.362 3.402 1.00 94.81 82 CYS A CA 1
ATOM 611 C C . CYS A 1 82 ? 5.689 -1.522 2.475 1.00 94.81 82 CYS A C 1
ATOM 613 O O . CYS A 1 82 ? 6.488 -2.386 2.842 1.00 94.81 82 CYS A O 1
ATOM 615 N N . ALA A 1 83 ? 5.138 -1.524 1.264 1.00 90.81 83 ALA A N 1
ATOM 616 C CA . ALA A 1 83 ? 5.518 -2.456 0.219 1.00 90.81 83 ALA A CA 1
ATOM 617 C C . ALA A 1 83 ? 6.990 -2.249 -0.160 1.00 90.81 83 ALA A C 1
ATOM 619 O O . ALA A 1 83 ? 7.471 -1.117 -0.267 1.00 90.81 83 ALA A O 1
ATOM 620 N N . GLN A 1 84 ? 7.699 -3.359 -0.355 1.00 87.62 84 GLN A N 1
ATOM 621 C CA . GLN A 1 84 ? 9.063 -3.345 -0.868 1.00 87.62 84 GLN A CA 1
ATOM 622 C C . GLN A 1 84 ? 9.061 -3.141 -2.385 1.00 87.62 84 GLN A C 1
ATOM 624 O O . GLN A 1 84 ? 8.050 -3.349 -3.060 1.00 87.62 84 GLN A O 1
ATOM 629 N N . LYS A 1 85 ? 10.214 -2.740 -2.926 1.00 84.81 85 LYS A N 1
ATOM 630 C CA . LYS A 1 85 ? 10.407 -2.652 -4.373 1.00 84.81 85 LYS A CA 1
ATOM 631 C C . LYS A 1 85 ? 10.176 -4.031 -4.998 1.00 84.81 85 LYS A C 1
ATOM 633 O O . LYS A 1 85 ? 10.800 -5.003 -4.588 1.00 84.81 85 LYS A O 1
ATOM 638 N N . TYR A 1 86 ? 9.295 -4.094 -5.994 1.00 84.94 86 TYR A N 1
ATOM 639 C CA . TYR A 1 86 ? 9.109 -5.302 -6.801 1.00 84.94 86 TYR A CA 1
ATOM 640 C C . TYR A 1 86 ? 10.291 -5.532 -7.753 1.00 84.94 86 TYR A C 1
ATOM 642 O O . TYR A 1 86 ? 10.736 -6.659 -7.936 1.00 84.94 86 TYR A O 1
ATOM 650 N N . LEU A 1 87 ? 10.810 -4.451 -8.344 1.00 88.56 87 LEU A N 1
ATOM 651 C CA . LEU A 1 87 ? 11.966 -4.500 -9.234 1.00 88.56 87 LEU A CA 1
ATOM 652 C C . LEU A 1 87 ? 13.261 -4.417 -8.424 1.00 88.56 87 LEU A C 1
ATOM 654 O O . LEU A 1 87 ? 13.390 -3.556 -7.548 1.00 88.56 87 LEU A O 1
ATOM 658 N N . SER A 1 88 ? 14.221 -5.286 -8.748 1.00 91.75 88 SER A N 1
ATOM 659 C CA . SER A 1 88 ? 15.584 -5.180 -8.227 1.00 91.75 88 SER A CA 1
ATOM 660 C C . SER A 1 88 ? 16.260 -3.915 -8.754 1.00 91.75 88 SER A C 1
ATOM 662 O O . SER A 1 88 ? 15.928 -3.425 -9.835 1.00 91.75 88 SER A O 1
ATOM 664 N N . ASP A 1 89 ? 17.255 -3.415 -8.020 1.00 92.38 89 ASP A N 1
ATOM 665 C CA . ASP A 1 89 ? 18.008 -2.236 -8.455 1.00 92.38 89 ASP A CA 1
ATOM 666 C C . ASP A 1 89 ? 18.712 -2.481 -9.807 1.00 92.38 89 ASP A C 1
ATOM 668 O O . ASP A 1 89 ? 18.706 -1.594 -10.654 1.00 92.38 89 ASP A O 1
ATOM 672 N N . SER A 1 90 ? 19.175 -3.712 -10.078 1.00 93.62 90 SER A N 1
ATOM 673 C CA . SER A 1 90 ? 19.742 -4.096 -11.382 1.00 93.62 90 SER A CA 1
ATOM 674 C C . SER A 1 90 ? 18.742 -3.950 -12.535 1.00 93.62 90 SER A C 1
ATOM 676 O O . SER A 1 90 ? 19.077 -3.401 -13.579 1.00 93.62 90 SER A O 1
ATOM 678 N N . THR A 1 91 ? 17.491 -4.375 -12.331 1.00 94.19 91 THR A N 1
ATOM 679 C CA . THR A 1 91 ? 16.435 -4.267 -13.351 1.00 94.19 91 THR A CA 1
ATOM 680 C C . THR A 1 91 ? 16.063 -2.804 -13.591 1.00 94.19 91 THR A C 1
ATOM 682 O O . THR A 1 91 ? 15.789 -2.397 -14.715 1.00 94.19 91 THR A O 1
ATOM 685 N N . ILE A 1 92 ? 16.060 -1.984 -12.533 1.00 92.62 92 ILE A N 1
ATOM 686 C CA . ILE A 1 92 ? 15.805 -0.542 -12.645 1.00 92.62 92 ILE A CA 1
ATOM 687 C C . ILE A 1 92 ? 16.926 0.144 -13.437 1.00 92.62 92 ILE A C 1
ATOM 689 O O . ILE A 1 92 ? 16.642 1.039 -14.231 1.00 92.62 92 ILE A O 1
ATOM 693 N N . GLU A 1 93 ? 18.183 -0.250 -13.235 1.00 94.56 93 GLU A N 1
ATOM 694 C CA . GLU A 1 93 ? 19.321 0.274 -14.000 1.00 94.56 93 GLU A CA 1
ATOM 695 C C . GLU A 1 93 ? 19.258 -0.111 -15.479 1.00 94.56 93 GLU A C 1
ATOM 697 O O . GLU A 1 93 ? 19.452 0.754 -16.331 1.00 94.56 93 GLU A O 1
ATOM 702 N N . GLU A 1 94 ? 18.944 -1.370 -15.793 1.00 94.88 94 GLU A N 1
ATOM 703 C CA . GLU A 1 94 ? 18.729 -1.821 -17.174 1.00 94.88 94 GLU A CA 1
ATOM 704 C C . GLU A 1 94 ? 17.596 -1.039 -17.836 1.00 94.88 94 GLU A C 1
ATOM 706 O O . GLU A 1 94 ? 17.795 -0.449 -18.897 1.00 94.88 94 GLU A O 1
ATOM 711 N N . LEU A 1 95 ? 16.451 -0.918 -17.158 1.00 94.38 95 LEU A N 1
ATOM 712 C CA . LEU A 1 95 ? 15.316 -0.150 -17.661 1.00 94.38 95 LEU A CA 1
ATOM 713 C C . LEU A 1 95 ? 15.697 1.311 -17.919 1.00 94.38 95 LEU A C 1
ATOM 715 O O . LEU A 1 95 ? 15.312 1.874 -18.936 1.00 94.38 95 LEU A O 1
ATOM 719 N N . ARG A 1 96 ? 16.466 1.931 -17.015 1.00 94.38 96 ARG A N 1
ATOM 720 C CA . ARG A 1 96 ? 16.947 3.311 -17.173 1.00 94.38 96 ARG A CA 1
ATOM 721 C C . ARG A 1 96 ? 17.844 3.484 -18.396 1.00 94.38 96 ARG A C 1
ATOM 723 O O . ARG A 1 96 ? 17.728 4.517 -19.049 1.00 94.38 96 ARG A O 1
ATOM 730 N N . LYS A 1 97 ? 18.699 2.506 -18.707 1.00 94.44 97 LYS A N 1
ATOM 731 C CA . LYS A 1 97 ? 19.512 2.510 -19.934 1.00 94.44 97 LYS A CA 1
ATOM 732 C C . LYS A 1 97 ? 18.632 2.367 -21.173 1.00 94.44 97 LYS A C 1
ATOM 734 O O . LYS A 1 97 ? 18.759 3.158 -22.100 1.00 94.44 97 LYS A O 1
ATOM 739 N N . GLU A 1 98 ? 17.691 1.422 -21.166 1.00 94.75 98 GLU A N 1
ATOM 740 C CA . GLU A 1 98 ? 16.788 1.186 -22.303 1.00 94.75 98 GLU A CA 1
ATOM 741 C C . GLU A 1 98 ? 15.920 2.404 -22.645 1.00 94.75 98 GLU A C 1
ATOM 743 O O . GLU A 1 98 ? 15.682 2.683 -23.818 1.00 94.75 98 GLU A O 1
ATOM 748 N N . ILE A 1 99 ? 15.474 3.160 -21.637 1.00 94.69 99 ILE A N 1
ATOM 749 C CA . ILE A 1 99 ? 14.659 4.371 -21.833 1.00 94.69 99 ILE A CA 1
ATOM 750 C C . ILE A 1 99 ? 15.490 5.660 -21.974 1.00 94.69 99 ILE A C 1
ATOM 752 O O . ILE A 1 99 ? 14.916 6.748 -21.992 1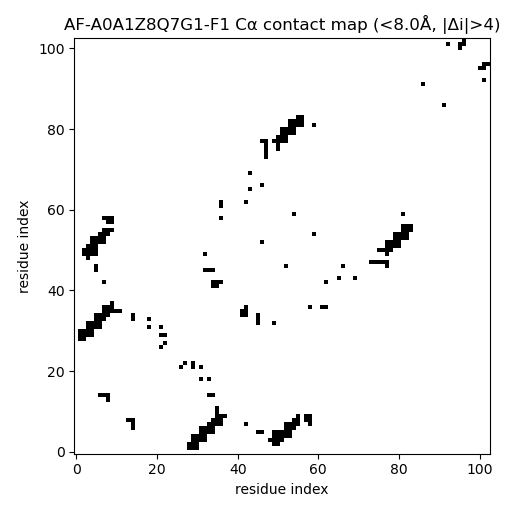.00 94.69 99 ILE A O 1
ATOM 756 N N . GLY A 1 100 ? 16.822 5.560 -22.062 1.00 92.69 100 GLY A N 1
ATOM 757 C CA . GLY A 1 100 ? 17.720 6.697 -22.303 1.00 92.69 100 GLY A CA 1
ATOM 758 C C . GLY A 1 100 ? 17.883 7.664 -21.123 1.00 92.69 100 GLY A C 1
ATOM 759 O O . GLY A 1 100 ? 18.204 8.831 -21.327 1.00 92.69 100 GLY A O 1
ATOM 760 N N . LEU A 1 101 ? 17.638 7.211 -19.889 1.00 90.19 101 LEU A N 1
ATOM 761 C CA . LEU A 1 101 ? 17.865 7.995 -18.664 1.00 90.19 101 LEU A CA 1
ATOM 762 C C . LEU A 1 101 ? 19.281 7.835 -18.091 1.00 90.19 101 LEU A C 1
ATOM 764 O O . LEU A 1 101 ? 19.646 8.573 -17.176 1.00 90.19 101 LEU A O 1
ATOM 768 N N . LEU A 1 102 ? 20.051 6.864 -18.581 1.00 76.31 102 LEU A N 1
ATOM 769 C CA . LEU A 1 102 ? 21.464 6.661 -18.270 1.00 76.31 102 LEU A CA 1
ATOM 770 C C . LEU A 1 102 ? 22.197 6.363 -19.584 1.00 76.31 102 LEU A C 1
ATOM 772 O O . LEU A 1 102 ? 21.736 5.502 -20.333 1.00 76.31 102 LEU A O 1
ATOM 776 N N . GLU A 1 103 ? 23.291 7.084 -19.846 1.00 60.75 103 GLU A N 1
ATOM 777 C CA . GLU A 1 103 ? 24.233 6.794 -20.942 1.00 60.75 103 GLU A CA 1
ATOM 778 C C . GLU A 1 103 ? 25.162 5.622 -20.594 1.00 60.75 103 GLU A C 1
ATOM 780 O O . GLU A 1 103 ? 25.589 5.522 -19.417 1.00 60.75 103 GLU A O 1
#